Protein AF-A0A392SJS9-F1 (afdb_monomer)

Mean predicted aligned error: 12.75 Å

Foldseek 3Di:
DDDDDDDPPDPPPDPPPCPPPPDDLDAPVVVDPDCPVVLVVVLCQLPDPPDPDPDDDDDQDDDPPPCSVVSVSSNVVPPD

Radius of gyration: 20.83 Å; Cα contacts (8 Å, |Δi|>4): 26; chains: 1; bounding box: 32×50×43 Å

Solvent-accessible surface area (backbone atoms only — not comparable to full-atom values): 5837 Å² total; per-residue (Å²): 139,88,82,80,92,75,67,91,83,64,81,78,82,75,80,77,81,72,74,74,66,94,71,69,92,79,74,66,67,90,80,60,76,95,48,63,72,60,33,54,51,51,50,52,62,72,66,49,87,62,78,91,53,93,72,89,87,86,87,85,84,80,70,88,91,73,46,60,68,58,50,53,45,57,47,70,64,51,92,121

Secondary structure (DSSP, 8-state):
-------TT------------SS-S---GGG--S-HHHHHHHHHHHHS--TT-S---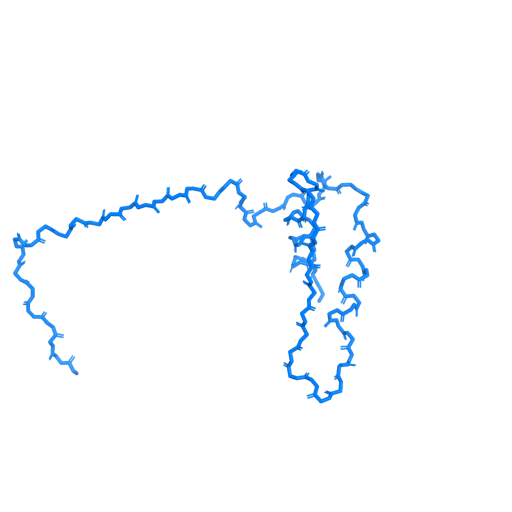------TTS-HHHHHHHHHT---

InterPro domains:
  IPR002182 NB-ARC [PF00931] (36-78)
  IPR027417 P-loop containing nucleoside triphosphate hydrolase [G3DSA:3.40.50.300] (14-80)
  IPR027417 P-loop containing nucleoside triphosphate hydrolase [SSF52540] (19-78)

Sequence (80 aa):
MSGLNLNTNVGVVQKTNIEWRETSSHVIESDIIGREGDKEKIVSLLRQPHGDQNVCLVAIVGIGGLGKTALAQLVYNDGE

Organism: NCBI:txid97028

Structure (mmCIF, N/CA/C/O backbone):
data_AF-A0A392SJS9-F1
#
_entry.id   AF-A0A392SJS9-F1
#
loop_
_atom_site.group_PDB
_atom_site.id
_atom_site.type_symbol
_atom_site.label_atom_id
_atom_site.label_alt_id
_atom_site.label_comp_id
_atom_site.label_asym_id
_atom_site.label_entity_id
_atom_site.label_seq_id
_atom_site.pdbx_PDB_ins_code
_atom_site.Cartn_x
_atom_site.Cartn_y
_atom_site.Cartn_z
_atom_site.occupancy
_atom_site.B_iso_or_equiv
_atom_site.auth_seq_id
_atom_site.auth_comp_id
_atom_site.auth_asym_id
_atom_site.auth_atom_id
_atom_site.pdbx_PDB_model_num
ATOM 1 N N . MET A 1 1 ? -4.881 33.737 28.748 1.00 41.44 1 MET A N 1
ATOM 2 C CA . MET A 1 1 ? -3.476 33.455 29.104 1.00 41.44 1 MET A CA 1
ATOM 3 C C . MET A 1 1 ? -2.595 34.339 28.239 1.00 41.44 1 MET A C 1
ATOM 5 O O . MET A 1 1 ? -2.404 34.051 27.069 1.00 41.44 1 MET A O 1
ATOM 9 N N . SER A 1 2 ? -2.193 35.483 28.786 1.00 48.78 2 SER A N 1
ATOM 10 C CA . SER A 1 2 ? -1.270 36.448 28.185 1.00 48.78 2 SER A CA 1
ATOM 11 C C . SER A 1 2 ? 0.164 36.100 28.576 1.00 48.78 2 SER A C 1
ATOM 13 O O . SER A 1 2 ? 0.440 35.864 29.749 1.00 48.78 2 SER A O 1
ATOM 15 N N . GLY A 1 3 ? 1.066 36.122 27.609 1.00 53.53 3 GLY A N 1
ATOM 16 C CA . GLY A 1 3 ? 2.490 35.837 27.769 1.00 53.53 3 GLY A CA 1
ATOM 17 C C . GLY A 1 3 ? 2.898 35.164 26.473 1.00 53.53 3 GLY A C 1
ATOM 18 O O . GLY A 1 3 ? 2.400 34.092 26.172 1.00 53.53 3 GLY A O 1
ATOM 19 N N . LEU A 1 4 ? 3.633 35.817 25.583 1.00 49.41 4 LEU A N 1
ATOM 20 C CA . LEU A 1 4 ? 5.047 36.123 25.754 1.00 49.41 4 LEU A CA 1
ATOM 21 C C . LEU A 1 4 ? 5.385 37.457 25.058 1.00 49.41 4 LEU A C 1
ATOM 23 O O . LEU A 1 4 ? 4.959 37.699 23.931 1.00 49.41 4 LEU A O 1
ATOM 27 N N . ASN A 1 5 ? 6.156 38.318 25.723 1.00 51.62 5 ASN A N 1
ATOM 28 C CA . ASN A 1 5 ? 6.701 39.550 25.147 1.00 51.62 5 ASN A CA 1
ATOM 29 C C . ASN A 1 5 ? 8.041 39.214 24.474 1.00 51.62 5 ASN A C 1
ATOM 31 O O . ASN A 1 5 ? 9.048 39.037 25.158 1.00 51.62 5 ASN A O 1
ATOM 35 N N . LEU A 1 6 ? 8.037 39.041 23.150 1.00 62.34 6 LEU A N 1
ATOM 36 C CA . LEU A 1 6 ? 9.253 38.781 22.380 1.00 62.34 6 LEU A CA 1
ATOM 37 C C . LEU A 1 6 ? 9.765 40.093 21.778 1.00 62.34 6 LEU A C 1
ATOM 39 O O . LEU A 1 6 ? 9.055 40.767 21.034 1.00 62.34 6 LEU A O 1
ATOM 43 N N . ASN A 1 7 ? 11.008 40.442 22.110 1.00 65.50 7 ASN A N 1
ATOM 44 C CA . ASN A 1 7 ? 11.714 41.586 21.542 1.00 65.50 7 ASN A CA 1
ATOM 45 C C . ASN A 1 7 ? 11.960 41.342 20.040 1.00 65.50 7 ASN A C 1
ATOM 47 O O . ASN A 1 7 ? 12.496 40.300 19.659 1.00 65.50 7 ASN A O 1
ATOM 51 N N . THR A 1 8 ? 11.587 42.298 19.187 1.00 60.25 8 THR A N 1
ATOM 52 C CA . THR A 1 8 ? 11.597 42.188 17.714 1.00 60.2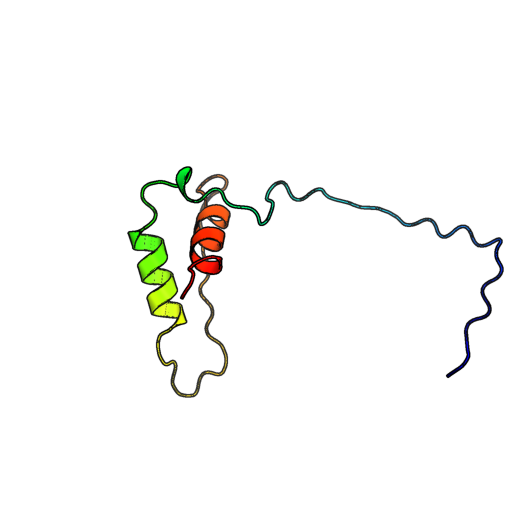5 8 THR A CA 1
ATOM 53 C C . THR A 1 8 ? 12.989 42.028 17.095 1.00 60.25 8 THR A C 1
ATOM 55 O O . THR A 1 8 ? 13.095 41.779 15.899 1.00 60.25 8 THR A O 1
ATOM 58 N N . ASN A 1 9 ? 14.055 42.129 17.895 1.00 63.56 9 ASN A N 1
ATOM 59 C CA . ASN A 1 9 ? 15.440 41.953 17.451 1.00 63.56 9 ASN A CA 1
ATOM 60 C C . ASN A 1 9 ? 15.967 40.513 17.610 1.00 63.56 9 ASN A C 1
ATOM 62 O O . ASN A 1 9 ? 17.141 40.256 17.345 1.00 63.56 9 ASN A O 1
ATOM 66 N N . VAL A 1 10 ? 15.130 39.562 18.042 1.00 59.50 10 VAL A N 1
ATOM 67 C CA . VAL A 1 10 ? 15.488 38.137 18.037 1.00 59.50 10 VAL A CA 1
ATOM 68 C C . VAL A 1 10 ? 15.301 37.594 16.622 1.00 59.50 10 VAL A C 1
ATOM 70 O O . VAL A 1 10 ? 14.194 37.255 16.209 1.00 59.50 10 VAL A O 1
ATOM 73 N N . GLY A 1 11 ? 16.396 37.494 15.871 1.00 61.88 11 GLY A N 1
ATOM 74 C CA . GLY A 1 11 ? 16.423 36.709 14.642 1.00 61.88 11 GLY A CA 1
ATOM 75 C C . GLY A 1 11 ? 16.205 35.236 14.979 1.00 61.88 11 GLY A C 1
ATOM 76 O O . GLY A 1 11 ? 17.128 34.552 15.416 1.00 61.88 11 GLY A O 1
ATOM 77 N N . VAL A 1 12 ? 14.981 34.739 14.799 1.00 62.28 12 VAL A N 1
ATOM 78 C CA . 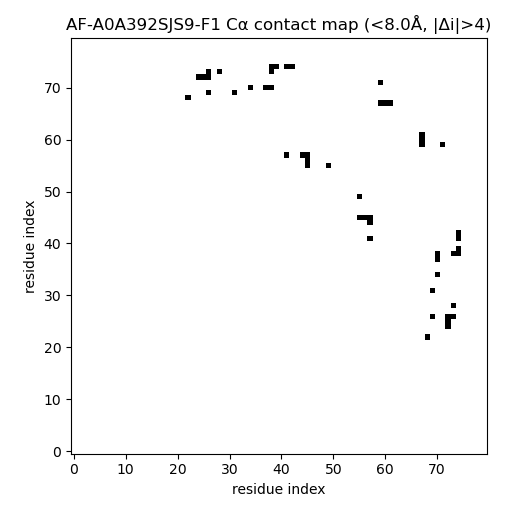VAL A 1 12 ? 14.707 33.300 14.843 1.00 62.28 12 VAL A CA 1
ATOM 79 C C . VAL A 1 12 ? 15.373 32.683 13.615 1.00 62.28 12 VAL A C 1
ATOM 81 O O . VAL A 1 12 ? 14.849 32.763 12.507 1.00 62.28 12 VAL A O 1
ATOM 84 N N . VAL A 1 13 ? 16.541 32.068 13.795 1.00 61.50 13 VAL A N 1
ATOM 85 C CA . VAL A 1 13 ? 17.118 31.196 12.768 1.00 61.50 13 VAL A CA 1
ATOM 86 C C . VAL A 1 13 ? 16.296 29.909 12.760 1.00 61.50 13 VAL A C 1
ATOM 88 O O . VAL A 1 13 ? 16.532 29.000 13.556 1.00 61.50 13 VAL A O 1
ATOM 91 N N . GLN A 1 14 ? 15.297 29.832 11.878 1.00 59.72 14 GLN A N 1
ATOM 92 C CA . GLN A 1 14 ? 14.675 28.554 11.547 1.00 59.72 14 GLN A CA 1
ATOM 93 C C . GLN A 1 14 ? 15.700 27.720 10.786 1.00 59.72 14 GLN A C 1
ATOM 95 O O . GLN A 1 14 ? 16.037 28.008 9.640 1.00 59.72 14 GLN A O 1
ATOM 100 N N . LYS A 1 15 ? 16.201 26.667 11.429 1.00 52.84 15 LYS A N 1
ATOM 101 C CA . LYS A 1 15 ? 16.952 25.621 10.745 1.00 52.84 15 LYS A CA 1
ATOM 102 C C . LYS A 1 15 ? 15.962 24.829 9.889 1.00 52.84 15 LYS A C 1
ATOM 104 O O . LYS A 1 15 ? 15.358 23.869 10.361 1.00 52.84 15 LYS A O 1
ATOM 109 N N . THR A 1 16 ? 15.756 25.255 8.649 1.00 57.44 16 THR A N 1
ATOM 110 C CA . THR A 1 16 ? 14.959 24.529 7.657 1.00 57.44 16 THR A CA 1
ATOM 111 C C . THR A 1 16 ? 15.752 23.317 7.168 1.00 57.44 16 THR A C 1
ATOM 113 O O . THR A 1 16 ? 16.252 23.282 6.050 1.00 57.44 16 THR A O 1
ATOM 116 N N . ASN A 1 17 ? 15.866 22.283 8.005 1.00 59.00 17 ASN A N 1
ATOM 117 C CA . ASN A 1 17 ? 16.171 20.934 7.524 1.00 59.00 17 ASN A CA 1
ATOM 118 C C . ASN A 1 17 ? 14.931 20.411 6.779 1.00 59.00 17 ASN A C 1
ATOM 120 O O . ASN A 1 17 ? 14.232 19.521 7.257 1.00 59.00 17 ASN A O 1
ATOM 124 N N . ILE A 1 18 ? 14.601 21.025 5.643 1.00 61.88 18 ILE A N 1
ATOM 125 C CA . ILE A 1 18 ? 13.616 20.482 4.715 1.00 61.88 18 ILE A CA 1
ATOM 126 C C . ILE A 1 18 ? 14.376 19.415 3.932 1.00 61.88 18 ILE A C 1
ATOM 128 O O . ILE A 1 18 ? 14.887 19.663 2.842 1.00 61.88 18 ILE A O 1
ATOM 132 N N . GLU A 1 19 ? 14.525 18.234 4.531 1.00 63.97 19 GLU A N 1
ATOM 133 C CA . GLU A 1 19 ? 14.766 17.030 3.744 1.00 63.97 19 G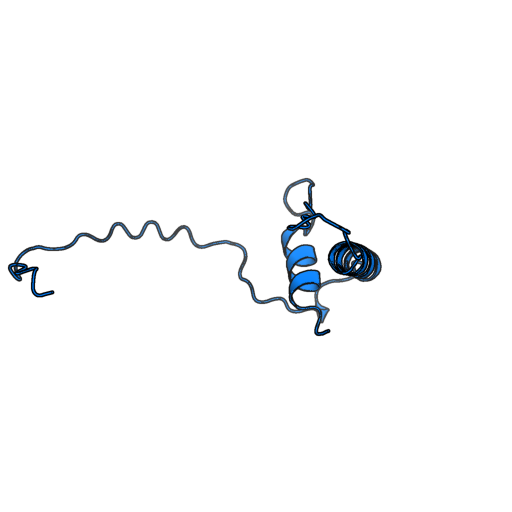LU A CA 1
ATOM 134 C C . GLU A 1 19 ? 13.517 16.850 2.881 1.00 63.97 19 GLU A C 1
ATOM 136 O O . GLU A 1 19 ? 12.458 16.435 3.357 1.00 63.97 19 GLU A O 1
ATOM 141 N N . TRP A 1 20 ? 13.598 17.282 1.623 1.00 63.69 20 TRP A N 1
ATOM 142 C CA . TRP A 1 20 ? 12.523 17.082 0.666 1.00 63.69 20 TRP A CA 1
ATOM 143 C C . TRP A 1 20 ? 12.251 15.583 0.584 1.00 63.69 20 TRP A C 1
ATOM 145 O O . TRP A 1 20 ? 13.127 14.810 0.197 1.00 63.69 20 TRP A O 1
ATOM 155 N N . ARG A 1 21 ? 11.049 15.150 0.980 1.00 66.06 21 ARG A N 1
ATOM 156 C CA . ARG A 1 21 ? 10.656 13.757 0.774 1.00 66.06 21 ARG A CA 1
ATOM 157 C C . ARG A 1 21 ? 10.669 13.483 -0.725 1.00 66.06 21 ARG A C 1
ATOM 159 O O . ARG A 1 21 ? 9.941 14.132 -1.467 1.00 66.06 21 ARG A O 1
ATOM 166 N N . GLU A 1 22 ? 11.448 12.489 -1.145 1.00 66.44 22 GLU A N 1
ATOM 167 C CA . GLU A 1 22 ? 11.460 12.017 -2.539 1.00 66.44 22 GLU A CA 1
ATOM 168 C C . GLU A 1 22 ? 10.087 11.493 -2.983 1.00 66.44 22 GLU A C 1
ATOM 170 O O . GLU A 1 22 ? 9.774 11.461 -4.168 1.00 66.44 22 GLU A O 1
ATOM 175 N N . THR A 1 23 ? 9.249 11.084 -2.026 1.00 64.81 23 THR A N 1
ATOM 176 C CA . THR A 1 23 ? 7.896 10.587 -2.277 1.00 64.81 23 THR A CA 1
ATOM 177 C C . THR A 1 23 ? 6.856 11.583 -1.767 1.00 64.8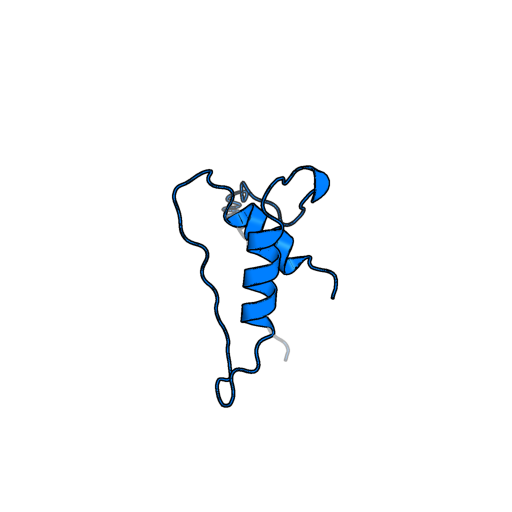1 23 THR A C 1
ATOM 179 O O . THR A 1 23 ? 6.808 11.911 -0.578 1.00 64.81 23 THR A O 1
ATOM 182 N N . SER A 1 24 ? 6.017 12.072 -2.683 1.00 71.62 24 SER A N 1
ATOM 183 C CA . SER A 1 24 ? 4.840 12.898 -2.378 1.00 71.62 24 SER A CA 1
ATOM 184 C C . SER A 1 24 ? 3.606 12.017 -2.181 1.00 71.62 24 SER A C 1
ATOM 186 O O . SER A 1 24 ? 3.609 10.886 -2.651 1.00 71.62 24 SER A O 1
ATOM 188 N N . SER A 1 25 ? 2.557 12.510 -1.514 1.00 67.19 25 SER A N 1
ATOM 189 C CA . SER A 1 25 ? 1.297 11.770 -1.309 1.00 67.19 25 SER A CA 1
ATOM 190 C C . SER A 1 25 ? 0.415 11.667 -2.557 1.00 67.19 25 SER A C 1
ATOM 192 O O . SER A 1 25 ? -0.536 10.890 -2.552 1.00 67.19 25 SER A O 1
ATOM 194 N N . HIS A 1 26 ? 0.695 12.443 -3.605 1.00 71.88 26 HIS A N 1
ATOM 195 C CA . HIS A 1 26 ? -0.031 12.341 -4.863 1.00 71.88 26 HIS A CA 1
ATOM 196 C C . HIS A 1 26 ? 0.415 11.103 -5.628 1.00 71.88 26 HIS A C 1
ATOM 198 O O . HIS A 1 26 ? 1.606 10.911 -5.879 1.00 71.88 26 HIS A O 1
ATOM 204 N N . VAL A 1 27 ? -0.567 10.287 -6.000 1.00 74.38 27 VAL A N 1
ATOM 205 C CA . VAL A 1 27 ? -0.378 9.091 -6.809 1.00 74.38 27 VAL A CA 1
ATOM 206 C C . VAL A 1 27 ? -1.223 9.229 -8.068 1.00 74.38 27 VAL A C 1
ATOM 208 O O . VAL A 1 27 ? -2.381 9.637 -8.004 1.00 74.38 27 VAL A O 1
ATOM 211 N N . ILE A 1 28 ? -0.631 8.914 -9.215 1.00 81.50 28 ILE A N 1
ATOM 212 C CA . ILE A 1 28 ? -1.363 8.727 -10.464 1.00 81.50 28 ILE A CA 1
ATOM 213 C C . ILE A 1 28 ? -1.634 7.228 -10.542 1.00 81.50 28 ILE A C 1
ATOM 215 O O . ILE A 1 28 ? -0.742 6.452 -10.873 1.00 81.50 28 ILE A O 1
ATOM 219 N N . GLU A 1 29 ? -2.837 6.800 -10.155 1.00 83.31 29 GLU A N 1
ATOM 220 C CA . GLU A 1 29 ? -3.164 5.368 -10.059 1.00 83.31 29 GLU A CA 1
ATOM 221 C C . GLU A 1 29 ? -2.978 4.639 -11.392 1.00 83.31 29 GLU A C 1
ATOM 223 O O . GLU A 1 29 ? -2.517 3.503 -11.406 1.00 83.31 29 GLU A O 1
ATOM 228 N N . SER A 1 30 ? -3.245 5.321 -12.513 1.00 85.75 30 SER A N 1
ATOM 229 C CA . SER A 1 30 ? -3.064 4.773 -13.861 1.00 85.75 30 SER A CA 1
ATOM 230 C C . SER A 1 30 ? -1.618 4.404 -14.202 1.00 85.75 30 SER A C 1
ATOM 232 O O . SER A 1 30 ? -1.404 3.620 -15.122 1.00 85.75 30 SER A O 1
ATOM 234 N N . ASP A 1 31 ? -0.635 4.950 -13.482 1.00 87.19 31 ASP A N 1
ATOM 235 C CA . ASP A 1 31 ? 0.785 4.656 -13.702 1.00 87.19 31 ASP A CA 1
ATOM 236 C C . ASP A 1 31 ? 1.247 3.420 -12.912 1.00 87.19 31 ASP A C 1
ATOM 238 O O . ASP A 1 31 ? 2.369 2.939 -13.096 1.00 87.19 31 ASP A O 1
ATOM 242 N N . ILE A 1 32 ? 0.400 2.887 -12.024 1.00 90.19 32 ILE A N 1
ATOM 243 C CA . ILE A 1 32 ? 0.706 1.711 -11.216 1.00 90.19 32 ILE A CA 1
ATOM 244 C C . ILE A 1 32 ? -0.007 0.503 -11.815 1.00 90.19 32 ILE A C 1
ATOM 246 O O . ILE A 1 32 ? -1.227 0.459 -11.892 1.00 90.19 32 ILE A O 1
ATOM 250 N N . ILE A 1 33 ? 0.773 -0.503 -12.204 1.00 92.06 33 ILE A N 1
ATOM 251 C CA . ILE A 1 33 ? 0.272 -1.716 -12.856 1.00 92.06 33 ILE A CA 1
ATOM 252 C C . ILE A 1 33 ? 0.530 -2.961 -12.007 1.00 92.06 33 ILE A C 1
ATOM 254 O O . ILE A 1 33 ? 1.580 -3.089 -11.370 1.00 92.06 33 ILE A O 1
ATOM 258 N N . GLY A 1 34 ? -0.405 -3.913 -12.037 1.00 94.56 34 GLY A N 1
ATOM 259 C CA . GLY A 1 34 ? -0.215 -5.257 -11.479 1.00 94.56 34 GLY A CA 1
ATOM 260 C C . GLY A 1 34 ? -0.221 -5.308 -9.951 1.00 94.56 34 GLY A C 1
ATOM 261 O O . GLY A 1 34 ? 0.329 -6.239 -9.360 1.00 94.56 34 GLY A O 1
ATOM 262 N N . ARG A 1 35 ? -0.800 -4.293 -9.302 1.00 96.38 35 ARG A N 1
ATOM 263 C CA . ARG A 1 35 ? -0.910 -4.176 -7.837 1.00 96.38 35 ARG A CA 1
ATOM 264 C C . ARG A 1 35 ? -2.345 -4.281 -7.333 1.00 96.38 35 ARG A C 1
ATOM 266 O O . ARG A 1 35 ? -2.560 -4.202 -6.128 1.00 96.38 35 ARG A O 1
ATOM 273 N N . GLU A 1 36 ? -3.309 -4.509 -8.216 1.00 93.94 36 GLU A N 1
ATOM 274 C CA . GLU A 1 36 ? -4.740 -4.542 -7.908 1.00 93.94 36 GLU A CA 1
ATOM 275 C C . GLU A 1 36 ? -5.042 -5.630 -6.871 1.00 93.94 36 GLU A C 1
ATOM 277 O O . GLU A 1 36 ? -5.610 -5.351 -5.818 1.00 93.94 36 GLU A O 1
ATOM 282 N N . GLY A 1 37 ? -4.536 -6.847 -7.093 1.00 96.25 37 GLY A N 1
ATOM 283 C CA . GLY A 1 37 ? -4.726 -7.956 -6.157 1.00 96.25 37 GLY A CA 1
ATOM 284 C C . GLY A 1 37 ? -4.000 -7.775 -4.818 1.00 96.25 37 GLY A C 1
ATOM 285 O O . GLY A 1 37 ? -4.461 -8.285 -3.800 1.00 96.25 37 GLY A O 1
ATOM 286 N N . ASP A 1 38 ? -2.871 -7.059 -4.784 1.00 96.62 38 ASP A N 1
ATOM 287 C CA . ASP A 1 38 ? -2.190 -6.725 -3.524 1.00 96.62 38 ASP A CA 1
ATOM 288 C C . ASP A 1 38 ? -2.982 -5.662 -2.749 1.00 96.62 38 ASP A C 1
ATOM 290 O O . ASP A 1 38 ? -3.157 -5.790 -1.535 1.00 96.62 38 ASP A O 1
ATOM 294 N N . LYS A 1 39 ? -3.507 -4.650 -3.455 1.00 95.44 39 LYS A N 1
ATOM 295 C CA . LYS A 1 39 ? -4.375 -3.606 -2.898 1.00 95.44 39 LYS A CA 1
ATOM 296 C C . LYS A 1 39 ? -5.613 -4.225 -2.254 1.00 95.44 39 LYS A C 1
ATOM 298 O O . LYS A 1 39 ? -5.852 -4.000 -1.071 1.00 95.44 39 LYS A O 1
ATOM 303 N N . GLU A 1 40 ? -6.351 -5.049 -2.997 1.00 95.94 40 GLU A N 1
ATOM 304 C CA . GLU A 1 40 ? -7.584 -5.698 -2.529 1.00 95.94 40 GLU A CA 1
ATOM 305 C C . GLU A 1 40 ? -7.358 -6.540 -1.267 1.00 95.94 40 GLU A C 1
ATOM 307 O O . GLU A 1 40 ? -8.137 -6.463 -0.316 1.00 95.94 40 GLU A O 1
ATOM 312 N N . LYS A 1 41 ? -6.255 -7.298 -1.211 1.00 96.44 41 LYS A N 1
ATOM 313 C CA . LYS A 1 41 ? -5.893 -8.084 -0.021 1.00 96.44 41 LYS A CA 1
ATOM 314 C C . LYS A 1 41 ? -5.647 -7.196 1.192 1.00 96.44 41 LYS A C 1
ATOM 316 O O . LYS A 1 41 ? -6.141 -7.503 2.273 1.00 96.44 41 LYS A O 1
ATOM 321 N N . ILE A 1 42 ? -4.885 -6.113 1.035 1.00 96.44 42 ILE A N 1
ATOM 322 C CA . ILE A 1 42 ? -4.575 -5.211 2.151 1.00 96.44 42 ILE A CA 1
ATOM 323 C C . ILE A 1 42 ? -5.846 -4.498 2.629 1.00 96.44 42 ILE A C 1
ATOM 325 O O . ILE A 1 42 ? -6.086 -4.455 3.834 1.00 96.44 42 ILE A O 1
ATOM 329 N N . 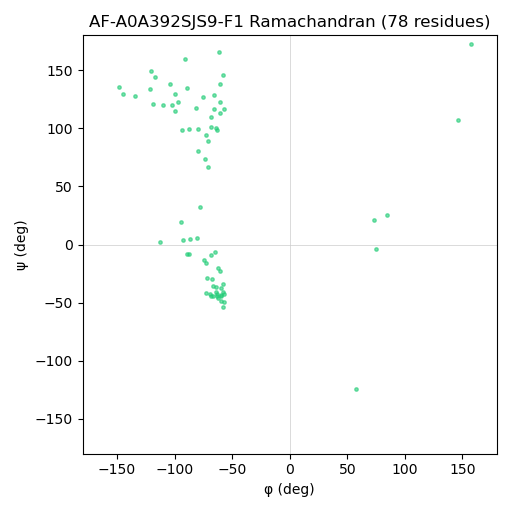VAL A 1 43 ? -6.688 -4.004 1.716 1.00 95.12 43 VAL A N 1
ATOM 330 C CA . VAL A 1 43 ? -7.976 -3.376 2.060 1.00 95.12 43 VAL A CA 1
ATOM 331 C C . VAL A 1 43 ? -8.879 -4.363 2.804 1.00 95.12 43 VAL A C 1
ATOM 333 O O . VAL A 1 43 ? -9.438 -4.023 3.845 1.00 95.12 43 VAL A O 1
ATOM 336 N N . SER A 1 44 ? -8.966 -5.611 2.337 1.00 94.25 44 SER A N 1
ATOM 337 C CA . SER A 1 44 ? -9.718 -6.667 3.022 1.00 94.25 44 SER A CA 1
ATOM 338 C C . SER A 1 44 ? -9.201 -6.932 4.438 1.00 94.25 44 SER A C 1
ATOM 340 O O . SER A 1 44 ? -10.015 -7.070 5.351 1.00 94.25 44 SER A O 1
ATOM 342 N N . LEU A 1 45 ? -7.879 -6.988 4.633 1.00 93.62 45 LEU A N 1
ATOM 343 C CA . LEU A 1 45 ? -7.272 -7.184 5.952 1.00 93.62 45 LEU A CA 1
ATOM 344 C C . LEU A 1 45 ? -7.567 -6.016 6.896 1.00 93.62 45 LEU A C 1
ATOM 346 O O . LEU A 1 45 ? -7.851 -6.249 8.063 1.00 93.62 45 LEU A O 1
ATOM 350 N N . LEU A 1 46 ? -7.519 -4.779 6.397 1.00 92.56 46 LEU A N 1
ATOM 351 C CA . LEU A 1 46 ? -7.783 -3.575 7.191 1.00 92.56 46 LEU A CA 1
ATOM 352 C C . LEU A 1 46 ? -9.266 -3.407 7.553 1.00 92.56 46 LEU A C 1
ATOM 354 O O . LEU A 1 46 ? -9.576 -2.812 8.581 1.00 92.56 46 LEU A O 1
ATOM 358 N N . ARG A 1 47 ? -10.180 -3.913 6.716 1.00 89.50 47 ARG A N 1
ATOM 359 C CA . ARG A 1 47 ? -11.634 -3.861 6.948 1.00 89.50 47 ARG A CA 1
ATOM 360 C C . ARG A 1 47 ? -12.169 -5.058 7.739 1.00 89.50 47 ARG A C 1
ATOM 362 O O . ARG A 1 47 ? -13.346 -5.067 8.101 1.00 89.50 47 ARG A O 1
ATOM 369 N N . GLN A 1 48 ? -11.349 -6.078 7.990 1.00 88.44 48 GLN A N 1
ATOM 370 C CA . GLN A 1 48 ? -11.769 -7.250 8.748 1.00 88.44 48 GLN A CA 1
ATOM 371 C C . GLN A 1 48 ? -12.194 -6.842 10.173 1.00 88.44 48 GLN A C 1
ATOM 373 O O . GLN A 1 48 ? -11.521 -6.046 10.820 1.00 88.44 48 GLN A O 1
ATOM 378 N N . PRO A 1 49 ? -13.285 -7.400 10.724 1.00 84.38 49 PRO A N 1
ATOM 379 C CA . PRO A 1 49 ? -13.596 -7.209 12.133 1.00 84.38 49 PRO A CA 1
ATOM 380 C C . PRO A 1 49 ? -12.525 -7.886 12.999 1.00 84.38 49 PRO A C 1
ATOM 382 O O . PRO A 1 49 ? -12.377 -9.108 12.979 1.00 84.38 49 PRO A O 1
ATOM 385 N N . HIS A 1 50 ? -11.793 -7.095 13.784 1.00 80.94 50 HIS A N 1
ATOM 386 C CA . HIS A 1 50 ? -10.700 -7.581 14.637 1.00 80.94 50 HIS A CA 1
ATOM 387 C C . HIS A 1 50 ? -11.124 -7.880 16.088 1.00 80.94 50 HIS A C 1
ATOM 389 O O . HIS A 1 50 ? -10.282 -7.976 16.982 1.00 80.94 50 HIS A O 1
ATOM 395 N N . GLY A 1 51 ? -12.429 -8.060 16.330 1.00 82.25 51 GLY A N 1
ATOM 396 C CA . GLY A 1 51 ? -12.974 -8.336 17.662 1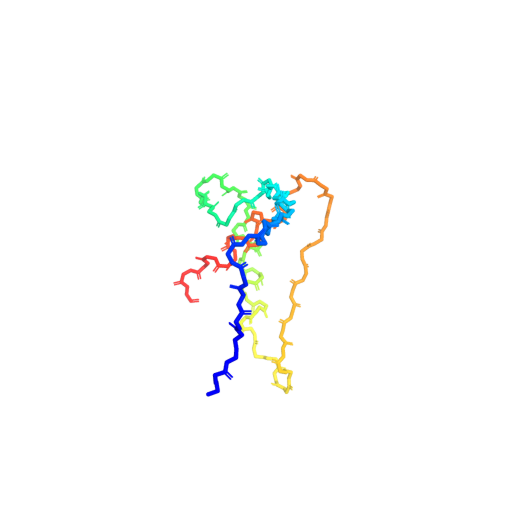.00 82.25 51 GLY A CA 1
ATOM 397 C C . GLY A 1 51 ? -12.609 -7.235 18.663 1.00 82.25 51 GLY A C 1
ATOM 398 O O . GLY A 1 51 ? -12.867 -6.064 18.401 1.00 82.25 51 GLY A O 1
ATOM 399 N N . ASP A 1 52 ? -11.968 -7.614 19.772 1.00 82.06 52 ASP A N 1
ATOM 400 C CA . ASP A 1 52 ? -11.568 -6.708 20.864 1.00 82.06 52 ASP A CA 1
ATOM 401 C C . ASP A 1 52 ? -10.267 -5.917 20.586 1.00 82.06 52 ASP A C 1
ATOM 403 O O . ASP A 1 52 ? -9.739 -5.236 21.470 1.00 82.06 52 ASP A O 1
ATOM 407 N N . GLN A 1 53 ? -9.689 -6.013 19.383 1.00 78.94 53 GLN A N 1
ATOM 408 C CA . GLN A 1 53 ? -8.474 -5.271 19.035 1.00 78.94 53 GLN A CA 1
ATOM 409 C C . GLN A 1 53 ? -8.808 -3.833 18.632 1.00 78.94 53 GLN A C 1
ATOM 411 O O . GLN A 1 53 ? -9.439 -3.582 17.610 1.00 78.94 53 GLN A O 1
ATOM 416 N N . ASN A 1 54 ? -8.299 -2.873 19.406 1.00 79.38 54 ASN A N 1
ATOM 417 C CA . ASN A 1 54 ? -8.533 -1.445 19.168 1.00 79.38 54 ASN A CA 1
ATOM 418 C C . ASN A 1 54 ? -7.777 -0.877 17.952 1.00 79.38 54 ASN A C 1
ATOM 420 O O . ASN A 1 54 ? -8.077 0.234 17.521 1.00 79.38 54 ASN A O 1
ATOM 424 N N . VAL A 1 55 ? -6.764 -1.583 17.434 1.00 84.94 55 VAL A N 1
ATOM 425 C CA . VAL A 1 55 ? -5.913 -1.110 16.331 1.00 84.94 55 VAL A CA 1
ATOM 426 C C . VAL A 1 55 ? -5.517 -2.282 15.435 1.00 84.94 55 VAL A C 1
ATOM 428 O O . VAL A 1 55 ? -4.989 -3.278 15.924 1.00 84.94 55 VAL A O 1
ATOM 431 N N . CYS A 1 56 ? -5.708 -2.127 14.123 1.00 86.50 56 CYS A N 1
ATOM 432 C CA . CYS A 1 56 ? -5.160 -3.010 13.093 1.00 86.50 56 CYS A CA 1
ATOM 433 C C . CYS A 1 56 ? -3.966 -2.336 12.403 1.00 86.50 56 CYS A C 1
ATOM 435 O O . CYS A 1 56 ? -4.006 -1.140 12.111 1.00 86.50 56 CYS A O 1
ATOM 437 N N . LEU A 1 57 ? -2.899 -3.099 12.149 1.00 90.12 57 LEU A N 1
ATOM 438 C CA . LEU A 1 57 ? -1.684 -2.620 11.492 1.00 90.12 57 LEU A CA 1
ATOM 439 C C . LEU A 1 57 ? -1.236 -3.611 10.416 1.00 90.12 57 LEU A C 1
ATOM 441 O O . LEU A 1 57 ? -1.011 -4.786 10.702 1.00 90.12 57 LEU A O 1
ATOM 445 N N . VAL A 1 58 ? -1.010 -3.107 9.203 1.00 93.81 58 VAL A N 1
ATOM 446 C CA . VAL A 1 58 ? -0.415 -3.864 8.095 1.00 93.81 58 VAL A CA 1
ATOM 447 C C . VAL A 1 58 ? 0.895 -3.196 7.683 1.00 93.81 58 VAL A C 1
ATOM 449 O O . VAL A 1 58 ? 0.916 -2.026 7.307 1.00 93.81 58 VAL A O 1
ATOM 452 N N . ALA A 1 59 ? 2.003 -3.938 7.752 1.00 95.88 59 ALA A N 1
ATOM 453 C CA . ALA A 1 59 ? 3.324 -3.453 7.357 1.00 95.88 59 ALA A CA 1
ATOM 454 C C . ALA A 1 59 ? 3.699 -3.942 5.948 1.00 95.88 59 ALA A C 1
ATOM 456 O O . ALA A 1 59 ? 3.653 -5.138 5.670 1.00 95.88 59 ALA A O 1
ATOM 457 N N . ILE A 1 60 ? 4.134 -3.026 5.075 1.00 95.88 60 ILE A N 1
ATOM 458 C CA . ILE A 1 60 ? 4.650 -3.347 3.734 1.00 95.88 60 ILE A CA 1
ATOM 459 C C . ILE A 1 60 ? 6.182 -3.336 3.781 1.00 95.88 60 ILE A C 1
ATOM 461 O O . ILE A 1 60 ? 6.800 -2.291 3.994 1.00 95.88 60 ILE A O 1
ATOM 465 N N . VAL A 1 61 ? 6.809 -4.492 3.557 1.00 95.94 61 VAL A N 1
ATOM 466 C CA . VAL A 1 61 ? 8.264 -4.691 3.688 1.00 95.94 61 VAL A CA 1
ATOM 467 C C . VAL A 1 61 ? 8.867 -5.155 2.361 1.00 95.94 61 VAL A C 1
ATOM 469 O O . VAL A 1 61 ? 8.213 -5.814 1.561 1.00 95.94 61 VAL A O 1
ATOM 472 N N . GLY A 1 62 ? 10.123 -4.786 2.102 1.00 95.38 62 GLY A N 1
ATOM 473 C CA . GLY A 1 62 ? 10.841 -5.153 0.880 1.00 95.38 62 GLY A CA 1
ATOM 474 C C . GLY A 1 62 ? 11.989 -4.199 0.560 1.00 95.38 62 GLY A C 1
ATOM 475 O O . GLY A 1 62 ? 12.138 -3.150 1.192 1.00 95.38 62 GLY A O 1
ATOM 476 N N . ILE A 1 63 ? 12.784 -4.546 -0.451 1.00 96.62 63 ILE A N 1
ATOM 477 C CA . ILE A 1 63 ? 13.956 -3.772 -0.888 1.00 96.62 63 ILE A CA 1
ATOM 478 C C . ILE A 1 63 ? 13.598 -2.352 -1.371 1.00 96.62 63 ILE A C 1
ATOM 480 O O . ILE A 1 63 ? 12.427 -2.020 -1.604 1.00 96.62 63 ILE A O 1
ATOM 484 N N . GLY A 1 64 ? 14.607 -1.486 -1.495 1.00 92.75 64 GLY A N 1
ATOM 485 C CA . GLY A 1 64 ? 14.459 -0.158 -2.102 1.00 92.75 64 GLY A CA 1
ATOM 486 C C . GLY A 1 64 ? 13.940 -0.246 -3.543 1.00 92.75 64 GLY A C 1
ATOM 487 O O . GLY A 1 64 ? 14.216 -1.217 -4.239 1.00 92.75 64 GLY A O 1
ATOM 488 N N . GLY A 1 65 ? 13.138 0.729 -3.976 1.00 90.12 65 GLY A N 1
ATOM 489 C CA . GLY A 1 65 ? 12.610 0.785 -5.349 1.00 90.12 65 GLY A CA 1
ATOM 490 C C . GLY A 1 65 ? 11.479 -0.198 -5.695 1.00 90.12 65 GLY A C 1
ATOM 491 O O . GLY A 1 65 ? 10.918 -0.101 -6.775 1.00 90.12 65 GLY A O 1
ATOM 492 N N . LEU A 1 66 ? 11.068 -1.096 -4.790 1.00 93.00 66 LEU A N 1
ATOM 493 C CA . LEU A 1 66 ? 10.030 -2.111 -5.067 1.00 93.00 66 LEU A CA 1
ATOM 494 C C . LEU A 1 66 ? 8.600 -1.548 -5.261 1.00 93.00 66 LEU A C 1
ATOM 496 O O . LEU A 1 66 ? 7.679 -2.283 -5.614 1.00 93.00 66 LEU A O 1
ATOM 500 N N . GLY A 1 67 ? 8.389 -0.259 -4.979 1.00 91.38 67 GLY A N 1
ATOM 501 C CA . GLY A 1 67 ? 7.065 0.371 -5.042 1.00 91.38 67 GLY A CA 1
ATOM 502 C C . GLY A 1 67 ? 6.216 0.201 -3.776 1.00 91.38 67 GLY A C 1
ATOM 503 O O . GLY A 1 67 ? 4.996 0.274 -3.845 1.00 91.38 67 GLY A O 1
ATOM 504 N N . LYS A 1 68 ? 6.836 -0.002 -2.602 1.00 95.31 68 LYS A N 1
ATOM 505 C CA . LYS A 1 68 ? 6.118 -0.135 -1.315 1.00 95.31 68 LYS A CA 1
ATOM 506 C C . LYS A 1 68 ? 5.232 1.075 -1.008 1.00 95.31 68 LYS A C 1
ATOM 508 O O . LYS A 1 68 ? 4.060 0.917 -0.690 1.00 95.31 68 LYS A O 1
ATOM 513 N N . THR A 1 69 ? 5.800 2.276 -1.130 1.00 91.19 69 THR A N 1
ATOM 514 C CA . THR A 1 69 ? 5.074 3.534 -0.912 1.00 91.19 69 THR A CA 1
ATOM 515 C C . THR A 1 69 ? 3.963 3.718 -1.945 1.00 91.19 69 THR A C 1
ATOM 517 O O . THR A 1 69 ? 2.882 4.153 -1.576 1.00 91.19 69 THR A O 1
ATOM 520 N N . ALA A 1 70 ? 4.190 3.309 -3.199 1.00 92.12 70 ALA A N 1
ATOM 521 C CA . ALA A 1 70 ? 3.175 3.362 -4.252 1.00 92.12 70 ALA A CA 1
ATOM 522 C C . ALA A 1 70 ? 1.973 2.453 -3.930 1.00 92.12 70 ALA A C 1
ATOM 524 O O . ALA A 1 70 ? 0.831 2.890 -4.011 1.00 92.12 70 ALA A O 1
ATOM 525 N N . LEU A 1 71 ? 2.218 1.220 -3.464 1.00 94.25 71 LEU A N 1
ATOM 526 C CA . LEU A 1 71 ? 1.151 0.322 -3.007 1.00 94.25 71 LEU A CA 1
ATOM 527 C C . LEU A 1 71 ? 0.404 0.884 -1.786 1.00 94.25 71 LEU A C 1
ATOM 529 O O . LEU A 1 71 ? -0.820 0.832 -1.747 1.00 94.25 71 LEU A O 1
ATOM 533 N N . ALA A 1 72 ? 1.117 1.455 -0.808 1.00 93.38 72 ALA A N 1
ATOM 534 C CA . ALA A 1 72 ? 0.485 2.085 0.355 1.00 93.38 72 ALA A CA 1
ATOM 535 C C . ALA A 1 72 ? -0.450 3.237 -0.047 1.00 93.38 72 ALA A C 1
ATOM 537 O O . ALA A 1 72 ? -1.511 3.407 0.546 1.00 93.38 72 ALA A O 1
ATOM 538 N N . GLN A 1 73 ? -0.066 4.012 -1.062 1.00 91.19 73 GLN A N 1
ATOM 539 C CA . GLN A 1 73 ? -0.879 5.107 -1.586 1.00 91.19 73 GLN A CA 1
ATOM 540 C C . GLN A 1 73 ? -2.129 4.611 -2.306 1.00 91.19 73 GLN A C 1
ATOM 542 O O . GLN A 1 73 ? -3.197 5.158 -2.062 1.00 91.19 73 GLN A O 1
ATOM 547 N N . LEU A 1 74 ? -2.019 3.555 -3.120 1.00 92.62 74 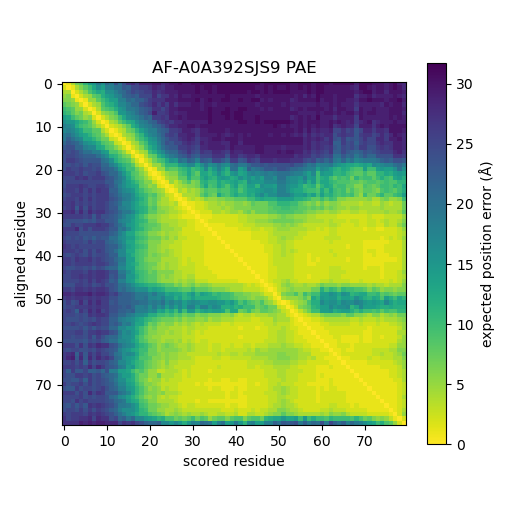LEU A N 1
ATOM 548 C CA . LEU A 1 74 ? -3.185 2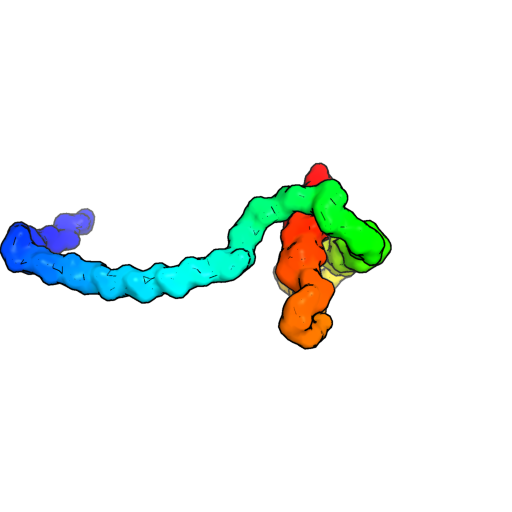.912 -3.737 1.00 92.62 74 LEU A CA 1
ATOM 549 C C . LEU A 1 74 ? -4.193 2.408 -2.701 1.00 92.62 74 LEU A C 1
ATOM 551 O O . LEU A 1 74 ? -5.392 2.534 -2.899 1.00 92.62 74 LEU A O 1
ATOM 555 N N . VAL A 1 75 ? -3.708 1.829 -1.600 1.00 93.44 75 VAL A N 1
ATOM 556 C CA . VAL A 1 75 ? -4.570 1.362 -0.505 1.00 93.44 75 VAL A CA 1
ATOM 557 C C . VAL A 1 75 ? -5.217 2.539 0.226 1.00 93.44 75 VAL A C 1
ATOM 559 O O . VAL A 1 75 ? -6.400 2.486 0.531 1.00 93.44 75 VAL A O 1
ATOM 562 N N . TYR A 1 76 ? -4.455 3.597 0.523 1.00 90.25 76 TYR A N 1
ATOM 563 C CA . TYR A 1 76 ? -4.962 4.764 1.253 1.00 90.25 76 TYR A CA 1
ATOM 564 C C . TYR A 1 76 ? -6.014 5.553 0.463 1.00 90.25 76 TYR A C 1
ATOM 566 O O . TYR A 1 76 ? -6.953 6.074 1.056 1.00 90.25 76 TYR A O 1
ATOM 574 N N . ASN A 1 77 ? -5.847 5.642 -0.858 1.00 88.88 77 ASN A N 1
ATOM 575 C CA . ASN A 1 77 ? -6.762 6.354 -1.748 1.00 88.88 77 ASN A CA 1
ATOM 576 C C . ASN A 1 77 ? -7.936 5.484 -2.233 1.00 88.88 77 ASN A C 1
ATOM 578 O O . ASN A 1 77 ? -8.721 5.954 -3.055 1.00 88.88 77 ASN A O 1
ATOM 582 N N . ASP A 1 78 ? -8.073 4.242 -1.751 1.00 89.00 78 ASP A N 1
ATOM 583 C CA . ASP A 1 78 ? -9.203 3.380 -2.105 1.00 89.00 78 ASP A CA 1
ATOM 584 C C . ASP A 1 78 ? -10.515 4.055 -1.661 1.00 89.00 78 ASP A C 1
ATOM 586 O O . ASP A 1 78 ? -10.740 4.289 -0.475 1.00 89.00 78 ASP A O 1
ATOM 590 N N . GLY A 1 79 ? -11.336 4.452 -2.636 1.00 76.25 79 GLY A N 1
ATOM 591 C CA . GLY A 1 79 ? -12.461 5.382 -2.470 1.00 76.25 79 GLY A CA 1
ATOM 592 C C . GLY A 1 79 ? -13.732 4.804 -1.845 1.00 76.25 79 GLY A C 1
ATOM 593 O O . GLY A 1 79 ? -14.820 5.248 -2.205 1.00 76.25 79 GLY A O 1
ATOM 594 N N . GLU A 1 80 ? -13.605 3.834 -0.943 1.00 56.28 80 GLU A N 1
ATOM 595 C CA . GLU A 1 80 ? -14.721 3.165 -0.254 1.00 56.28 80 GLU A CA 1
ATOM 596 C C . GLU A 1 80 ? -14.558 3.213 1.273 1.00 56.28 80 GLU A C 1
ATOM 598 O O . GLU A 1 80 ? -13.525 2.719 1.791 1.00 56.28 80 GLU A O 1
#

pLDDT: mean 80.16, std 15.55, range [41.44, 96.62]